Protein AF-A0A838EEK1-F1 (afdb_monomer_lite)

Secondary structure (DSSP, 8-state):
-PPP--S-------S-HHHHHGGGG-HHHHHTHHHHHHH-S-------PPPPP-

Sequence (54 aa):
MRRLQWDLVMIVRHHSAETFLSFSTNQVYLAGLGHRVAAVLDSRLLPLTKLALP

Structure (mmCIF, N/CA/C/O backbone):
data_AF-A0A838EEK1-F1
#
_entry.id   AF-A0A838EEK1-F1
#
loop_
_atom_site.group_PDB
_atom_site.id
_atom_site.type_symbol
_atom_site.label_atom_id
_atom_site.label_alt_id
_atom_site.label_comp_id
_atom_site.label_asym_id
_atom_site.label_entity_id
_atom_site.label_seq_id
_atom_site.pdbx_PDB_ins_code
_atom_site.Cartn_x
_atom_site.Cartn_y
_atom_site.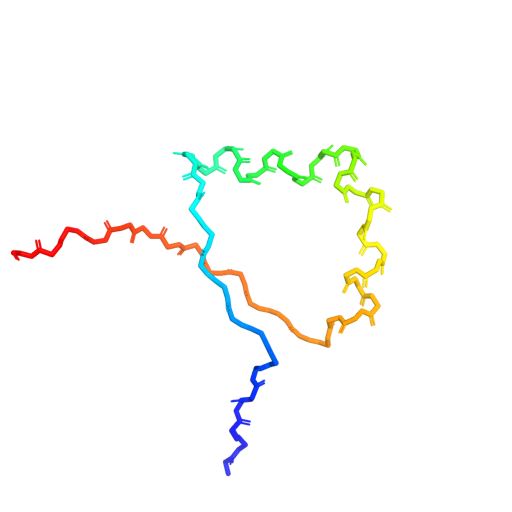Cartn_z
_atom_site.occupancy
_atom_site.B_iso_or_equiv
_atom_site.auth_seq_id
_atom_site.auth_comp_id
_atom_site.auth_asym_id
_atom_site.auth_atom_id
_atom_site.pdbx_PDB_model_num
ATOM 1 N N . MET A 1 1 ? -8.237 -28.239 -5.637 1.00 51.97 1 MET A N 1
ATOM 2 C CA . MET A 1 1 ? -8.340 -26.925 -4.956 1.00 51.97 1 MET A CA 1
ATOM 3 C C . MET A 1 1 ? -6.948 -26.319 -4.879 1.00 51.97 1 MET A C 1
ATOM 5 O O . MET A 1 1 ? -6.057 -26.976 -4.355 1.00 51.97 1 MET A O 1
ATOM 9 N N . ARG A 1 2 ? -6.718 -25.131 -5.448 1.00 66.25 2 ARG A N 1
ATOM 10 C CA . ARG A 1 2 ? -5.403 -24.470 -5.398 1.00 66.25 2 ARG A CA 1
ATOM 11 C C . ARG A 1 2 ? -5.287 -23.743 -4.054 1.00 66.25 2 ARG A C 1
ATOM 13 O O . ARG A 1 2 ? -6.136 -22.909 -3.755 1.00 66.25 2 ARG A O 1
ATOM 20 N N . ARG A 1 3 ? -4.287 -24.074 -3.230 1.00 73.12 3 ARG A N 1
ATOM 21 C CA . ARG A 1 3 ? -3.955 -23.256 -2.053 1.00 73.12 3 ARG A CA 1
ATOM 22 C C . ARG A 1 3 ? -3.3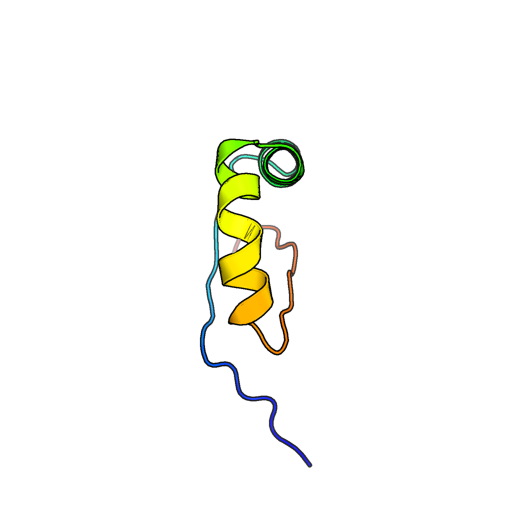47 -21.947 -2.547 1.00 73.12 3 ARG A C 1
ATOM 24 O O . ARG A 1 3 ? -2.418 -21.978 -3.347 1.00 73.12 3 ARG A O 1
ATOM 31 N N . LEU A 1 4 ? -3.868 -20.822 -2.071 1.00 82.44 4 LEU A N 1
ATOM 32 C CA . LEU A 1 4 ? -3.174 -19.543 -2.184 1.00 82.44 4 LEU A CA 1
ATOM 33 C C . LEU A 1 4 ? -1.955 -19.598 -1.256 1.00 82.44 4 LEU A C 1
ATOM 35 O O . LEU A 1 4 ? -2.090 -19.958 -0.085 1.00 82.44 4 LEU A O 1
ATOM 39 N N . GLN A 1 5 ? -0.776 -19.310 -1.799 1.00 90.00 5 GLN A N 1
ATOM 40 C CA . GLN A 1 5 ? 0.482 -19.210 -1.062 1.00 90.00 5 GLN A CA 1
ATOM 41 C C . GLN A 1 5 ? 0.934 -17.750 -1.092 1.00 90.00 5 GLN A C 1
ATOM 43 O O . GLN A 1 5 ? 0.760 -17.079 -2.107 1.00 90.00 5 GLN A O 1
ATOM 48 N N . TRP A 1 6 ? 1.468 -17.268 0.028 1.00 93.50 6 TRP A N 1
ATOM 49 C CA . TRP A 1 6 ? 1.965 -15.904 0.184 1.00 93.50 6 TRP A CA 1
ATOM 50 C C . TRP A 1 6 ? 3.434 -15.962 0.582 1.00 93.50 6 TRP A C 1
ATOM 52 O O . TRP A 1 6 ? 3.760 -16.604 1.579 1.00 93.50 6 TRP A O 1
ATOM 62 N N . ASP A 1 7 ? 4.294 -15.271 -0.163 1.00 95.7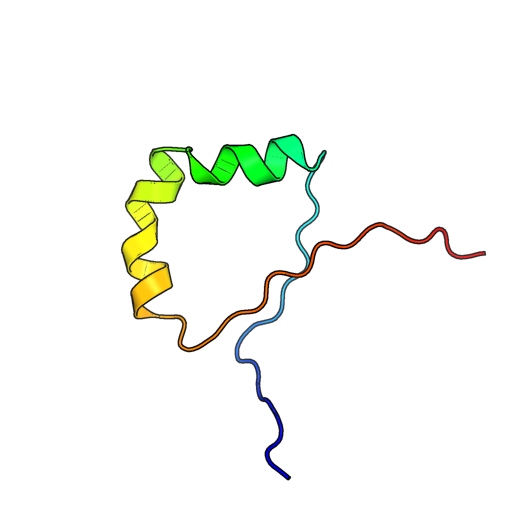5 7 ASP A N 1
ATOM 63 C CA . ASP A 1 7 ? 5.722 -15.165 0.163 1.00 95.75 7 ASP A CA 1
ATOM 64 C C . ASP A 1 7 ? 5.977 -14.208 1.341 1.00 95.75 7 ASP A C 1
ATOM 66 O O . ASP A 1 7 ? 6.954 -14.358 2.073 1.00 95.75 7 ASP A O 1
ATOM 70 N N . LEU A 1 8 ? 5.086 -13.229 1.551 1.00 95.44 8 LEU A N 1
ATOM 71 C CA . LEU A 1 8 ? 5.191 -12.226 2.611 1.00 95.44 8 LEU A CA 1
ATOM 72 C C . LEU A 1 8 ? 3.811 -11.822 3.145 1.00 95.44 8 LEU A C 1
ATOM 74 O O . LEU A 1 8 ? 2.884 -11.566 2.377 1.00 95.44 8 LEU A O 1
ATOM 78 N N . VAL A 1 9 ? 3.701 -11.695 4.470 1.00 95.81 9 VAL A N 1
ATOM 79 C CA . VAL A 1 9 ? 2.523 -11.150 5.159 1.00 95.81 9 VAL A CA 1
ATOM 80 C C . VAL A 1 9 ? 2.981 -10.145 6.211 1.00 95.81 9 VAL A C 1
ATOM 82 O O . VAL A 1 9 ? 3.881 -10.428 6.998 1.00 95.81 9 VAL A O 1
ATOM 85 N N . MET A 1 10 ? 2.358 -8.967 6.227 1.00 95.69 10 MET A N 1
ATOM 86 C CA . MET A 1 10 ? 2.675 -7.887 7.162 1.00 95.69 10 MET A CA 1
ATOM 87 C C . MET A 1 10 ? 1.395 -7.239 7.688 1.00 95.69 10 MET A C 1
ATOM 89 O O . MET A 1 10 ? 0.412 -7.111 6.960 1.00 95.69 10 MET A O 1
ATOM 93 N N . ILE A 1 11 ? 1.436 -6.771 8.935 1.00 95.31 11 ILE A N 1
ATOM 94 C CA . ILE A 1 11 ? 0.424 -5.882 9.512 1.00 95.31 11 ILE A CA 1
ATOM 95 C C . ILE A 1 11 ? 1.122 -4.566 9.837 1.00 95.31 11 ILE A C 1
ATOM 97 O O . ILE A 1 11 ? 2.031 -4.530 10.664 1.00 95.31 11 ILE A O 1
ATOM 101 N N . VAL A 1 12 ? 0.696 -3.486 9.185 1.00 92.56 12 VAL A N 1
ATOM 102 C CA . VAL A 1 12 ? 1.264 -2.146 9.372 1.00 92.56 12 VAL A CA 1
ATOM 103 C C . VAL A 1 12 ? 0.220 -1.261 10.036 1.00 92.56 12 VAL A C 1
ATOM 105 O O . VAL A 1 12 ? -0.901 -1.131 9.548 1.00 92.56 12 VAL A O 1
ATOM 108 N N . ARG A 1 13 ? 0.578 -0.657 11.172 1.00 93.12 13 ARG A N 1
ATOM 109 C CA . ARG A 1 13 ? -0.279 0.303 11.872 1.00 93.12 13 ARG A CA 1
ATOM 110 C C . ARG A 1 13 ? 0.040 1.713 11.390 1.00 93.12 13 ARG A C 1
ATOM 112 O O . ARG A 1 13 ? 1.173 2.161 11.525 1.00 93.12 13 ARG A O 1
ATOM 119 N N . HIS A 1 14 ? -0.980 2.423 10.925 1.00 91.62 14 HIS A N 1
ATOM 120 C CA . HIS A 1 14 ? -0.922 3.864 10.683 1.00 91.62 14 HIS A CA 1
ATOM 121 C C . HIS A 1 14 ? -1.655 4.624 11.791 1.00 91.62 14 HIS A C 1
ATOM 123 O O . HIS A 1 14 ? -2.499 4.056 12.487 1.00 91.62 14 HIS A O 1
ATOM 129 N N . HIS A 1 15 ? -1.314 5.903 11.960 1.00 91.81 15 HIS A N 1
ATOM 130 C CA . HIS A 1 15 ? -1.985 6.782 12.919 1.00 91.81 15 HIS A CA 1
ATOM 131 C C . HIS A 1 15 ? -3.446 7.049 12.521 1.00 91.81 15 HIS A C 1
ATOM 133 O O . HIS A 1 15 ? -4.325 7.022 13.375 1.00 91.81 15 HIS A O 1
ATOM 139 N N . SER A 1 16 ? -3.704 7.248 11.224 1.00 90.69 16 SER A N 1
ATOM 140 C CA . SER A 1 16 ? -5.042 7.453 10.661 1.00 90.69 16 SER A CA 1
ATOM 141 C C . SER A 1 16 ? -5.140 6.939 9.216 1.00 90.69 16 SER A C 1
ATOM 143 O O . SER A 1 16 ? -4.120 6.618 8.595 1.00 90.69 16 SER A O 1
ATOM 145 N N . ALA A 1 17 ? -6.358 6.875 8.666 1.00 89.19 17 ALA A N 1
ATOM 146 C CA . ALA A 1 17 ? -6.587 6.508 7.266 1.00 89.19 17 ALA A CA 1
ATOM 147 C C . ALA A 1 17 ? -6.025 7.564 6.297 1.00 89.19 17 ALA A C 1
ATOM 149 O O . ALA A 1 17 ? -5.453 7.218 5.267 1.00 89.19 17 ALA A O 1
ATOM 150 N N . GLU A 1 18 ? -6.111 8.843 6.653 1.00 91.62 18 GLU A N 1
ATOM 151 C CA . GLU A 1 18 ? -5.574 9.966 5.876 1.00 91.62 18 GLU A CA 1
ATOM 152 C C . GLU A 1 18 ? -4.051 9.878 5.777 1.00 91.62 18 GLU A C 1
ATOM 154 O O . GLU A 1 18 ? -3.490 10.083 4.704 1.00 91.62 18 GLU A O 1
ATOM 159 N N . THR A 1 19 ? -3.386 9.503 6.878 1.00 90.06 19 THR A N 1
ATOM 160 C CA . THR A 1 19 ? -1.934 9.264 6.887 1.00 90.06 19 THR A CA 1
ATOM 161 C C . THR A 1 19 ? -1.558 8.142 5.925 1.00 90.06 19 THR A C 1
ATOM 163 O O . THR A 1 19 ? -0.526 8.214 5.275 1.00 90.06 19 THR A O 1
ATOM 166 N N . PHE A 1 20 ? -2.380 7.098 5.826 1.00 87.94 20 PHE A N 1
ATOM 167 C CA . PHE A 1 20 ? -2.159 6.015 4.874 1.00 87.94 20 PHE A CA 1
ATOM 168 C C . PHE A 1 20 ? -2.396 6.472 3.424 1.00 87.94 20 PHE A C 1
ATOM 170 O O . PHE A 1 20 ? -1.570 6.206 2.554 1.00 87.94 20 PHE A O 1
ATOM 177 N N . LEU A 1 21 ? -3.483 7.200 3.155 1.00 88.62 21 LEU A N 1
ATOM 178 C CA . LEU A 1 21 ? -3.809 7.676 1.807 1.00 88.62 21 LEU A CA 1
ATOM 179 C C . LEU A 1 21 ? -2.798 8.705 1.283 1.00 88.62 21 LEU A C 1
ATOM 181 O O . LEU A 1 21 ? -2.493 8.696 0.089 1.00 88.62 21 LEU A O 1
ATOM 185 N N . SER A 1 22 ? -2.228 9.545 2.152 1.00 91.06 22 SER A N 1
ATOM 186 C CA . SER A 1 22 ? -1.229 10.547 1.756 1.00 91.06 22 SER A CA 1
ATOM 187 C C . SER A 1 22 ? 0.073 9.935 1.223 1.00 91.06 22 SER A C 1
ATOM 189 O O . SER A 1 22 ? 0.787 10.590 0.464 1.00 91.06 22 SER A O 1
ATOM 191 N N . PHE A 1 23 ? 0.366 8.660 1.517 1.00 87.00 23 PHE A N 1
ATOM 192 C CA . PHE A 1 23 ? 1.504 7.961 0.908 1.00 87.00 23 PHE A CA 1
ATOM 193 C C . PHE A 1 23 ? 1.370 7.809 -0.608 1.00 87.00 23 PHE A C 1
ATOM 195 O O . PHE A 1 23 ? 2.389 7.780 -1.295 1.00 87.00 23 PHE A O 1
ATOM 202 N N . SER A 1 24 ? 0.146 7.752 -1.144 1.00 87.69 24 SER A N 1
ATOM 203 C CA . SER A 1 24 ? -0.080 7.577 -2.586 1.00 87.69 24 SER A CA 1
ATOM 204 C C . SER A 1 24 ? 0.485 8.720 -3.438 1.00 87.69 24 SER A C 1
ATOM 206 O O . SER A 1 24 ? 0.776 8.513 -4.613 1.00 87.69 24 SER A O 1
ATOM 208 N N . THR A 1 25 ? 0.688 9.902 -2.849 1.00 91.50 25 THR A N 1
ATOM 209 C CA . THR A 1 25 ? 1.235 11.091 -3.521 1.00 91.50 25 THR A CA 1
ATOM 210 C C . THR A 1 25 ? 2.640 11.469 -3.038 1.00 91.50 25 THR A C 1
ATOM 212 O O . THR A 1 25 ? 3.229 12.436 -3.533 1.00 91.50 25 THR A O 1
ATOM 215 N N . ASN A 1 26 ? 3.216 10.710 -2.097 1.00 94.06 26 ASN A N 1
ATOM 216 C CA . ASN A 1 26 ? 4.549 10.971 -1.562 1.00 94.06 26 ASN A CA 1
ATOM 217 C C . ASN A 1 26 ? 5.628 10.689 -2.623 1.00 94.06 26 ASN A C 1
ATOM 219 O O . ASN A 1 26 ? 5.818 9.553 -3.050 1.00 94.06 26 ASN A O 1
ATOM 223 N N . GLN A 1 27 ? 6.375 11.722 -3.014 1.00 95.31 27 GLN A N 1
ATOM 224 C CA . GLN A 1 27 ? 7.345 11.642 -4.113 1.00 95.31 27 GLN A CA 1
ATOM 225 C C . GLN A 1 27 ? 8.499 10.666 -3.846 1.00 95.31 27 GLN A C 1
ATOM 227 O O . GLN A 1 27 ? 8.920 9.946 -4.747 1.00 95.31 27 GLN A O 1
ATOM 232 N N . VAL A 1 28 ? 8.983 10.597 -2.602 1.00 93.31 28 VAL A N 1
ATOM 233 C CA . VAL A 1 28 ? 10.073 9.684 -2.221 1.00 93.31 28 VAL A CA 1
ATOM 234 C C . VAL A 1 28 ? 9.600 8.232 -2.280 1.00 93.31 28 VAL A C 1
ATOM 236 O O . VAL A 1 28 ? 10.322 7.364 -2.761 1.00 93.31 28 VAL A O 1
ATOM 239 N N . TYR A 1 29 ? 8.367 7.966 -1.847 1.00 90.88 29 TYR A N 1
ATOM 240 C CA . TYR A 1 29 ? 7.749 6.647 -1.979 1.00 90.88 29 TYR A CA 1
ATOM 241 C C . TYR A 1 29 ? 7.560 6.252 -3.451 1.00 90.88 29 TYR A C 1
ATOM 243 O O . TYR A 1 29 ? 7.929 5.145 -3.851 1.00 90.88 29 TYR A O 1
ATOM 251 N N . LEU A 1 30 ? 7.030 7.166 -4.270 1.00 93.38 30 LEU A N 1
ATOM 252 C CA . LEU A 1 30 ? 6.768 6.919 -5.689 1.00 93.38 30 LEU A CA 1
ATOM 253 C C . LEU A 1 30 ? 8.047 6.634 -6.485 1.00 93.38 30 LEU A C 1
ATOM 255 O O . LEU A 1 30 ? 8.012 5.805 -7.394 1.00 93.38 30 LEU A O 1
ATOM 259 N N . ALA A 1 31 ? 9.182 7.229 -6.104 1.00 95.44 31 ALA A N 1
ATOM 260 C CA . ALA A 1 31 ? 10.477 6.948 -6.725 1.00 95.44 31 ALA A CA 1
ATOM 261 C C . ALA A 1 31 ? 10.878 5.458 -6.644 1.00 95.44 31 ALA A C 1
ATOM 263 O O . ALA A 1 31 ? 11.570 4.960 -7.528 1.00 95.44 31 ALA A O 1
ATOM 264 N N . GLY A 1 32 ? 10.416 4.725 -5.622 1.00 91.81 32 GLY A N 1
ATOM 265 C CA . GLY A 1 32 ? 10.676 3.291 -5.447 1.00 91.81 32 GLY A CA 1
ATOM 266 C C . GLY A 1 32 ? 9.598 2.359 -6.013 1.00 91.81 32 GLY A C 1
ATOM 267 O O . GLY A 1 32 ? 9.753 1.136 -5.947 1.00 91.81 32 GLY A O 1
ATOM 268 N N . LEU A 1 33 ? 8.500 2.893 -6.562 1.00 91.69 33 LEU A N 1
ATOM 269 C CA . LEU A 1 33 ? 7.320 2.099 -6.930 1.00 91.69 33 LEU A CA 1
ATOM 270 C C . LEU A 1 33 ? 7.629 1.023 -7.985 1.00 91.69 33 LEU A C 1
ATOM 272 O O . LEU A 1 33 ? 7.093 -0.083 -7.906 1.00 91.69 33 LEU A O 1
ATOM 276 N N . GLY A 1 34 ? 8.533 1.314 -8.926 1.00 93.44 34 GLY A N 1
ATOM 277 C CA . GLY A 1 34 ? 8.926 0.380 -9.987 1.00 93.44 34 GLY A CA 1
ATOM 278 C C . GLY A 1 34 ? 9.472 -0.951 -9.460 1.00 93.44 34 GLY A C 1
ATOM 279 O O . GLY A 1 34 ? 9.125 -2.006 -9.988 1.00 93.44 34 GLY A O 1
ATOM 280 N N . HIS A 1 35 ? 10.240 -0.933 -8.366 1.00 95.19 35 HIS A N 1
ATOM 281 C CA . HIS A 1 35 ? 10.761 -2.157 -7.747 1.00 95.19 35 HIS A CA 1
ATOM 282 C C . HIS A 1 35 ? 9.642 -3.046 -7.200 1.00 95.19 35 HIS A C 1
ATOM 284 O O . HIS A 1 35 ? 9.660 -4.260 -7.397 1.00 95.19 35 HIS A O 1
ATOM 290 N N . ARG A 1 36 ? 8.636 -2.444 -6.551 1.00 92.25 36 ARG A N 1
ATOM 291 C CA . ARG A 1 36 ? 7.473 -3.178 -6.038 1.00 92.25 36 ARG A CA 1
ATOM 292 C C . ARG A 1 36 ? 6.670 -3.798 -7.179 1.00 92.25 36 ARG A C 1
ATOM 294 O O . ARG A 1 36 ? 6.293 -4.960 -7.075 1.00 92.25 36 ARG A O 1
ATOM 301 N N . VAL A 1 37 ? 6.414 -3.037 -8.245 1.00 92.81 37 VAL A N 1
ATOM 302 C CA . VAL A 1 37 ? 5.656 -3.524 -9.411 1.00 92.81 37 VAL A CA 1
ATOM 303 C C . VAL A 1 37 ? 6.373 -4.696 -10.083 1.00 92.81 37 VAL A C 1
ATOM 305 O O . VAL A 1 37 ? 5.720 -5.658 -10.465 1.00 92.81 37 VAL A O 1
ATOM 308 N N . ALA A 1 38 ? 7.704 -4.656 -10.175 1.00 96.69 38 ALA A N 1
ATOM 309 C CA . ALA A 1 38 ? 8.482 -5.742 -10.765 1.00 96.69 38 ALA A CA 1
ATOM 310 C C . ALA A 1 38 ? 8.520 -7.019 -9.901 1.00 96.69 38 ALA A C 1
ATOM 312 O O . ALA A 1 38 ? 8.605 -8.117 -10.446 1.00 96.69 38 ALA A O 1
ATOM 313 N N . ALA A 1 39 ? 8.483 -6.891 -8.570 1.00 96.12 39 ALA A N 1
ATOM 314 C CA . ALA A 1 39 ? 8.670 -8.017 -7.650 1.00 96.12 39 ALA A CA 1
ATOM 315 C C . ALA A 1 39 ? 7.368 -8.722 -7.230 1.00 96.12 39 ALA A C 1
ATOM 317 O O . ALA A 1 39 ? 7.396 -9.892 -6.853 1.00 96.12 39 ALA A O 1
ATOM 318 N N . VAL A 1 40 ? 6.232 -8.020 -7.236 1.00 95.19 40 VAL A N 1
ATOM 319 C CA . VAL A 1 40 ? 4.977 -8.521 -6.659 1.00 95.19 40 VAL A CA 1
ATOM 320 C C . VAL A 1 40 ? 4.072 -9.089 -7.748 1.00 95.19 40 VAL A C 1
ATOM 322 O O . VAL A 1 40 ? 3.487 -8.339 -8.524 1.00 95.19 40 VAL A O 1
ATOM 325 N N . LEU A 1 41 ? 3.907 -10.415 -7.758 1.00 94.88 41 LEU A N 1
ATOM 326 C CA . LEU A 1 41 ? 3.003 -11.102 -8.687 1.00 94.88 41 LEU A CA 1
ATOM 327 C C . LEU A 1 41 ? 1.523 -10.819 -8.386 1.00 94.88 41 LEU A C 1
ATOM 329 O O . LEU A 1 41 ? 0.733 -10.602 -9.301 1.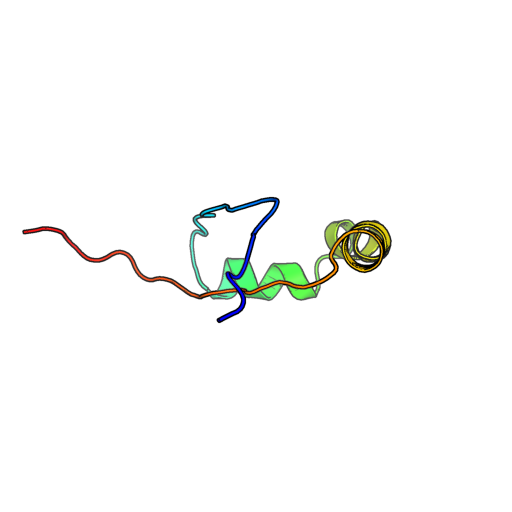00 94.88 41 LEU A O 1
ATOM 333 N N . ASP A 1 42 ? 1.142 -10.841 -7.108 1.00 94.69 42 ASP A N 1
ATOM 334 C CA . ASP A 1 42 ? -0.200 -10.489 -6.647 1.00 94.69 42 ASP A CA 1
ATOM 335 C C . ASP A 1 42 ? -0.131 -9.904 -5.228 1.00 94.69 42 ASP A C 1
ATOM 337 O O . ASP A 1 42 ? 0.748 -10.253 -4.438 1.00 94.69 42 ASP A O 1
ATOM 341 N N . SER A 1 43 ? -1.052 -9.002 -4.882 1.00 94.12 43 SER A N 1
ATOM 342 C CA . SER A 1 43 ? -1.153 -8.464 -3.521 1.00 94.12 43 SER A CA 1
ATOM 343 C C . SER A 1 43 ? -2.587 -8.148 -3.113 1.00 94.12 43 SER A C 1
ATOM 345 O O . SER A 1 43 ? -3.455 -7.843 -3.933 1.00 94.12 43 SER A O 1
ATOM 347 N N . ARG A 1 44 ? -2.845 -8.209 -1.806 1.00 94.44 44 ARG A N 1
ATOM 348 C CA . ARG A 1 44 ? -4.090 -7.741 -1.191 1.00 94.44 44 ARG A CA 1
ATOM 349 C C . ARG A 1 44 ? -3.744 -6.704 -0.139 1.00 94.44 44 ARG A C 1
ATOM 351 O O . ARG A 1 44 ? -2.823 -6.898 0.649 1.00 94.44 44 ARG A O 1
ATOM 358 N N . LEU A 1 45 ? -4.494 -5.611 -0.139 1.00 91.81 45 LEU A N 1
ATOM 359 C CA . LEU A 1 45 ? -4.372 -4.542 0.837 1.00 91.81 45 LEU A CA 1
ATOM 360 C C . LEU A 1 45 ? -5.702 -4.441 1.566 1.00 91.81 45 LEU A C 1
ATOM 362 O O . LEU A 1 45 ? -6.703 -4.024 0.990 1.00 91.81 45 LEU A O 1
ATOM 366 N N . LEU A 1 46 ? -5.718 -4.923 2.804 1.00 92.12 46 LEU A N 1
ATOM 367 C CA . LEU A 1 46 ? -6.933 -5.048 3.596 1.00 92.12 46 LEU A CA 1
ATOM 368 C C . LEU A 1 46 ? -6.919 -3.968 4.681 1.00 92.12 46 LEU A C 1
ATOM 370 O O . LEU A 1 46 ? -6.057 -4.023 5.561 1.00 92.12 46 LEU A O 1
ATOM 374 N N . PRO A 1 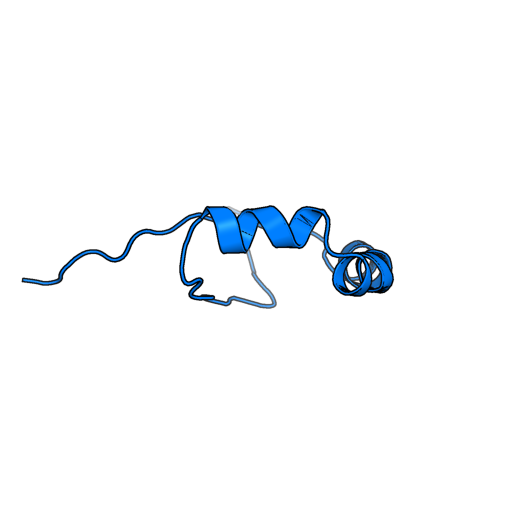47 ? -7.830 -2.980 4.639 1.00 89.31 47 PRO A N 1
ATOM 375 C CA . PRO A 1 47 ? -7.980 -2.044 5.739 1.00 89.31 47 PRO A CA 1
ATOM 376 C C . PRO A 1 47 ? -8.542 -2.792 6.950 1.00 89.31 47 PRO A C 1
ATOM 378 O O . PRO A 1 47 ? -9.545 -3.498 6.851 1.00 89.31 47 PRO A O 1
ATOM 381 N N . LEU A 1 48 ? -7.885 -2.640 8.097 1.00 91.50 48 LEU A N 1
ATOM 382 C CA . LEU A 1 48 ? -8.278 -3.280 9.347 1.00 91.50 48 LEU A CA 1
ATOM 383 C C . LEU A 1 48 ? -8.504 -2.209 10.410 1.00 91.50 48 LEU A C 1
ATOM 385 O O . LEU A 1 48 ? -7.706 -1.282 10.543 1.00 91.50 48 LEU A O 1
ATOM 389 N N . THR A 1 49 ? -9.557 -2.375 11.206 1.00 88.94 49 THR A N 1
ATOM 390 C CA . THR A 1 49 ? -9.727 -1.632 12.457 1.00 88.94 49 THR A CA 1
ATOM 391 C C . THR A 1 49 ? -9.401 -2.536 13.638 1.00 88.94 49 THR A C 1
ATOM 393 O O . THR A 1 49 ? -9.593 -3.753 13.579 1.00 88.94 49 THR A O 1
ATOM 396 N N . LYS A 1 50 ? -8.873 -1.957 14.718 1.00 88.06 50 LYS A N 1
ATOM 397 C CA . LYS A 1 50 ? -8.590 -2.718 15.935 1.00 88.06 50 LYS A CA 1
ATOM 398 C C . LYS A 1 50 ? -9.920 -3.057 16.606 1.00 88.06 50 LYS A C 1
ATOM 400 O O . LYS A 1 50 ? -10.639 -2.155 17.021 1.00 88.06 50 LYS A O 1
ATOM 405 N N . LEU A 1 51 ? -10.209 -4.345 16.766 1.00 90.88 51 LEU A N 1
ATOM 406 C CA . LEU A 1 51 ? -11.252 -4.783 17.686 1.00 90.88 51 LEU A CA 1
ATOM 407 C C . LEU A 1 51 ? -10.728 -4.625 19.122 1.00 90.88 51 LEU A C 1
ATOM 409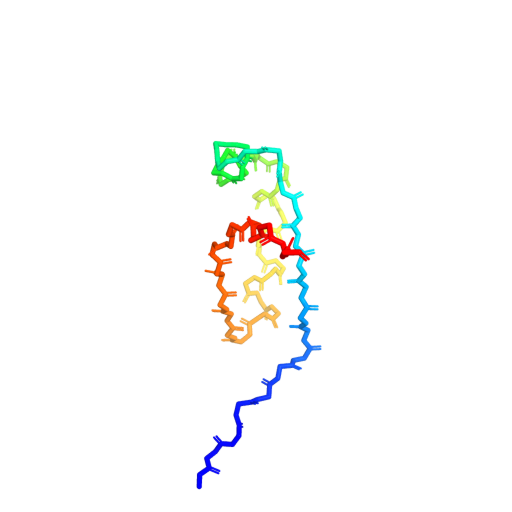 O O . LEU A 1 51 ? -9.599 -5.032 19.415 1.00 90.88 51 LEU A O 1
ATOM 413 N N . ALA A 1 52 ? -11.522 -4.039 20.017 1.00 87.12 52 ALA A N 1
ATOM 414 C CA . ALA A 1 52 ? -11.275 -4.206 21.444 1.00 87.12 52 ALA A CA 1
ATOM 415 C C . ALA A 1 52 ? -11.594 -5.666 21.788 1.00 87.12 52 ALA A C 1
ATOM 417 O O . ALA A 1 52 ? -12.706 -6.126 21.537 1.00 87.12 52 ALA A O 1
ATOM 418 N N . LEU A 1 53 ? -10.598 -6.404 22.279 1.00 81.88 53 LEU A N 1
ATOM 419 C CA . LEU A 1 53 ? -10.859 -7.718 22.856 1.00 81.88 53 LEU A CA 1
ATOM 420 C C . LEU A 1 53 ? -11.538 -7.503 24.220 1.00 81.88 53 LEU A C 1
ATOM 422 O O . LEU A 1 53 ? -11.145 -6.554 24.908 1.00 81.88 53 LEU A O 1
ATOM 426 N N . PRO A 1 54 ? -12.561 -8.307 24.562 1.00 74.06 54 PRO A N 1
ATOM 427 C CA . PRO A 1 54 ? -13.221 -8.247 25.863 1.00 74.06 54 PRO A CA 1
ATOM 428 C C . PRO A 1 54 ? -12.258 -8.549 27.017 1.00 74.06 54 PRO A C 1
ATOM 430 O O . PRO A 1 54 ? -11.266 -9.283 26.791 1.00 74.06 54 PRO A O 1
#

Foldseek 3Di:
DDDDDDPDDDDDDDPDPVRVVVLVVDPVSVVCVVVVVVPDPDDDDDDDDDDDDD

pLDDT: mean 90.02, std 7.77, range [51.97, 96.69]

Radius of gyration: 14.68 Å; chains: 1; bounding box: 24×39×37 Å